Protein AF-A0A914CWN7-F1 (afdb_monomer)

Sequence (137 aa):
MTSKKGQDFFPYAYNNNFLGGAHSYWSGFYTSKPAFKGLLIRKINAISLDENVIDQNLKIQKLERAVALSQHHDAITGTSKDAVTKDYIRRLLRGWDAGETSLNNALTLLSPSGKNMQNLKICRQMNETDCHDELMG

Nearest PDB structures (foldseek):
  9ftq-assembly1_A  TM=8.018E-01  e=1.498E-03  Drosophila melanogaster

pLDDT: mean 82.44, std 15.34, range [35.91, 98.56]

InterPro domains:
  IPR015341 Glycoside hydrolase family 38, central domain [PF09261] (24-110)
  IPR015341 Glycoside hydrolase family 38, central domain [SM00872] (24-92)
  IPR028995 Glycoside hydrolase families 57/38, central domain superfamily [SSF88688] (23-117)
  IPR037094 Glycoside hydrolase family 38, central domain superfamily [G3DSA:1.20.1270.50] (1-61)
  IPR037094 Glycoside hydrolase family 38, central domain superfamily [G3DSA:1.20.1270.50] (62-117)
  IPR050843 Glycosyl Hydrolase Family 38 [PTHR11607] (4-132)

Structure (mmCIF, N/CA/C/O backbone):
data_AF-A0A914CWN7-F1
#
_entry.id   AF-A0A914CWN7-F1
#
loop_
_atom_site.group_PDB
_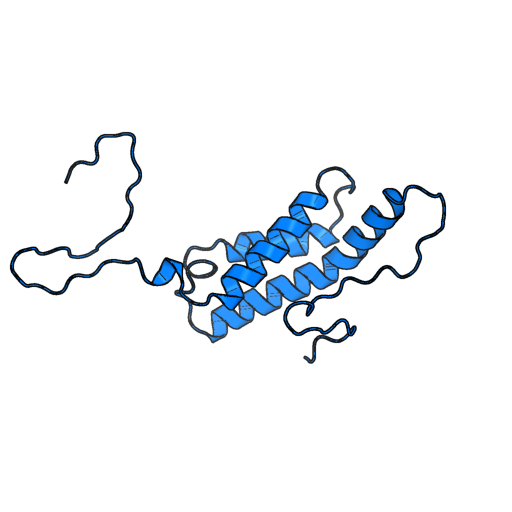atom_site.id
_atom_site.type_symbol
_atom_site.label_atom_id
_atom_site.label_alt_id
_atom_site.label_comp_id
_atom_site.label_asym_id
_atom_site.label_entity_id
_atom_site.label_seq_id
_atom_site.pdbx_PDB_ins_code
_atom_site.Cartn_x
_atom_site.Cartn_y
_atom_site.Cartn_z
_atom_site.occupancy
_atom_site.B_iso_or_equiv
_atom_site.auth_seq_id
_atom_site.auth_comp_id
_atom_site.auth_asym_id
_atom_site.auth_atom_id
_atom_site.pdbx_PDB_model_num
ATOM 1 N N . MET A 1 1 ? 31.467 4.796 -13.087 1.00 46.94 1 MET A N 1
ATOM 2 C CA . MET A 1 1 ? 30.843 5.767 -12.162 1.00 46.94 1 MET A CA 1
ATOM 3 C C . MET A 1 1 ? 31.085 5.301 -10.737 1.00 46.94 1 MET A C 1
ATOM 5 O O . MET A 1 1 ? 30.430 4.375 -10.287 1.00 46.94 1 MET A O 1
ATOM 9 N N . THR A 1 2 ? 32.059 5.880 -10.042 1.00 49.50 2 THR A N 1
ATOM 10 C CA . THR A 1 2 ? 32.225 5.672 -8.598 1.00 49.50 2 THR A CA 1
ATOM 11 C C . THR A 1 2 ? 31.438 6.770 -7.891 1.00 49.50 2 THR A C 1
ATOM 13 O O . THR A 1 2 ? 31.838 7.933 -7.942 1.00 49.50 2 THR A O 1
ATOM 16 N N . SER A 1 3 ? 30.291 6.430 -7.296 1.00 59.38 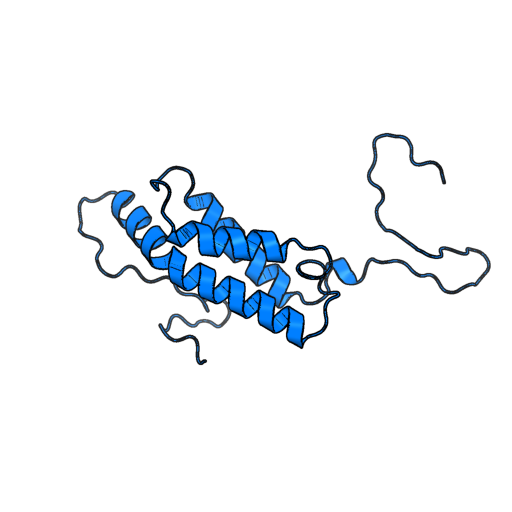3 SER A N 1
ATOM 17 C CA . SER A 1 3 ? 29.560 7.355 -6.422 1.00 59.38 3 SER A CA 1
ATOM 18 C C . SER A 1 3 ? 30.508 7.840 -5.319 1.00 59.38 3 SER A C 1
ATOM 20 O O . SER A 1 3 ? 31.197 7.026 -4.696 1.00 59.38 3 SER A O 1
ATOM 22 N N . LYS A 1 4 ? 30.591 9.160 -5.095 1.00 59.22 4 LYS A N 1
ATOM 23 C CA . LYS A 1 4 ? 31.242 9.699 -3.894 1.00 59.22 4 LYS A CA 1
ATOM 24 C C . LYS A 1 4 ? 30.486 9.115 -2.704 1.00 59.22 4 LYS A C 1
ATOM 26 O O . LYS A 1 4 ? 29.308 9.404 -2.523 1.00 59.22 4 LYS A O 1
ATOM 31 N N . LYS A 1 5 ? 31.165 8.266 -1.933 1.00 71.31 5 LYS A N 1
ATOM 32 C CA . LYS A 1 5 ? 30.614 7.558 -0.774 1.00 71.31 5 LYS A CA 1
ATOM 33 C C . LYS A 1 5 ? 29.999 8.592 0.184 1.00 71.31 5 LYS A C 1
ATOM 35 O O . LYS A 1 5 ? 30.735 9.315 0.846 1.00 71.31 5 LYS A O 1
ATOM 40 N N . GLY A 1 6 ? 28.671 8.721 0.167 1.00 79.44 6 GLY A N 1
ATOM 41 C CA . GLY A 1 6 ? 27.940 9.786 0.867 1.00 79.44 6 GLY A CA 1
ATOM 42 C C . GLY A 1 6 ? 26.678 10.307 0.166 1.00 79.44 6 GLY A C 1
ATOM 43 O O . GLY A 1 6 ? 26.004 11.160 0.730 1.00 79.44 6 GLY A O 1
ATOM 44 N N . GLN A 1 7 ? 26.351 9.836 -1.040 1.00 85.38 7 GLN A N 1
ATOM 45 C CA . GLN A 1 7 ? 25.079 10.110 -1.728 1.00 85.38 7 GLN A CA 1
ATOM 46 C C . GLN A 1 7 ? 24.317 8.802 -1.985 1.00 85.38 7 GLN A C 1
ATOM 48 O O . GLN A 1 7 ? 24.856 7.716 -1.746 1.00 85.38 7 GLN A O 1
ATOM 53 N N . ASP A 1 8 ? 23.071 8.901 -2.448 1.00 88.25 8 ASP A N 1
ATOM 54 C CA . ASP A 1 8 ? 22.286 7.734 -2.846 1.00 88.25 8 ASP A CA 1
ATOM 55 C C . ASP A 1 8 ? 22.730 7.161 -4.211 1.00 88.25 8 ASP A C 1
ATOM 57 O O . ASP A 1 8 ? 23.711 7.600 -4.821 1.00 88.25 8 ASP A O 1
ATOM 61 N N . PHE A 1 9 ? 22.037 6.111 -4.655 1.00 90.31 9 PHE A N 1
ATOM 62 C CA . PHE A 1 9 ? 22.289 5.427 -5.925 1.00 90.31 9 PHE A CA 1
ATOM 63 C C . PHE A 1 9 ? 21.082 5.520 -6.874 1.00 90.31 9 PHE A C 1
ATOM 65 O O . PHE A 1 9 ? 20.824 4.588 -7.641 1.00 90.31 9 PHE A O 1
ATOM 72 N N . PHE A 1 10 ? 20.327 6.623 -6.824 1.00 91.00 10 PHE A N 1
ATOM 73 C CA . PHE A 1 10 ? 19.171 6.847 -7.693 1.00 91.00 10 PHE A CA 1
ATOM 74 C C . PHE A 1 10 ? 19.452 7.901 -8.786 1.00 91.00 10 PHE A C 1
ATOM 76 O O . PHE A 1 10 ? 20.208 8.843 -8.563 1.00 91.00 10 PHE A O 1
ATOM 83 N N . PRO A 1 11 ? 18.820 7.787 -9.974 1.00 91.81 11 PRO A N 1
ATOM 84 C CA . PRO A 1 11 ? 18.043 6.643 -10.451 1.00 91.81 11 PRO A CA 1
ATOM 85 C C . PRO A 1 11 ? 18.942 5.489 -10.924 1.00 91.81 11 PRO A C 1
ATOM 87 O O . PRO A 1 11 ? 19.985 5.704 -11.542 1.00 91.81 11 PRO A O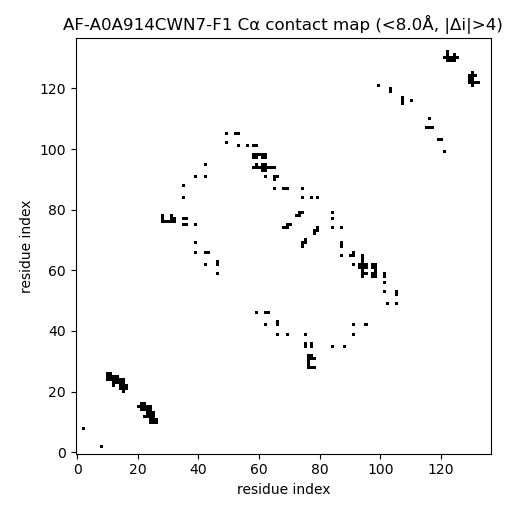 1
ATOM 90 N N . TYR A 1 12 ? 18.493 4.250 -10.703 1.00 91.62 12 TYR A N 1
ATOM 91 C CA . TYR A 1 12 ? 19.146 3.073 -11.275 1.00 91.62 12 TYR A CA 1
ATOM 92 C C . TYR A 1 12 ? 18.904 3.005 -12.788 1.00 91.62 12 TYR A C 1
ATOM 94 O O . TYR A 1 12 ? 17.787 3.228 -13.262 1.00 91.62 12 TYR A O 1
ATOM 102 N N . ALA A 1 13 ? 19.939 2.649 -13.544 1.00 90.44 13 ALA A N 1
ATOM 103 C CA . ALA A 1 13 ? 19.827 2.276 -14.945 1.00 90.44 13 ALA A CA 1
ATOM 104 C C . ALA A 1 13 ? 20.632 1.006 -15.192 1.00 90.44 13 ALA A C 1
ATOM 106 O O . ALA A 1 13 ? 21.817 0.950 -14.864 1.00 90.44 13 ALA A O 1
ATOM 107 N N . TYR A 1 14 ? 19.998 0.008 -15.809 1.00 85.31 14 TYR A N 1
ATOM 108 C CA . TYR A 1 14 ? 20.704 -1.198 -16.246 1.00 85.31 14 TYR A CA 1
ATOM 109 C C . TYR A 1 14 ? 21.662 -0.887 -17.406 1.00 85.31 14 TYR A C 1
ATOM 111 O O . TYR A 1 14 ? 22.782 -1.384 -17.458 1.00 85.31 14 TYR A O 1
ATOM 119 N N . ASN A 1 15 ? 21.219 -0.022 -18.322 1.00 80.88 15 ASN A N 1
ATOM 120 C CA . ASN A 1 15 ? 21.997 0.456 -19.454 1.00 80.88 15 ASN A CA 1
ATOM 121 C C . ASN A 1 15 ? 21.778 1.966 -19.628 1.00 80.88 15 ASN A C 1
ATOM 123 O O . ASN A 1 15 ? 20.638 2.426 -19.747 1.00 80.88 15 ASN A O 1
ATOM 127 N N . ASN A 1 16 ? 22.873 2.724 -19.636 1.00 73.75 16 ASN A N 1
ATOM 128 C CA . ASN A 1 16 ? 22.898 4.173 -19.827 1.00 73.75 16 ASN A CA 1
ATOM 129 C C . ASN A 1 16 ? 23.745 4.591 -21.046 1.00 73.75 16 ASN A C 1
ATOM 131 O O . ASN A 1 16 ? 24.283 5.697 -21.055 1.00 73.75 16 ASN A O 1
ATOM 135 N N . ASN A 1 17 ? 23.883 3.715 -22.055 1.00 76.06 17 ASN A N 1
ATOM 136 C CA . ASN A 1 17 ? 24.824 3.896 -23.160 1.00 76.06 17 ASN A CA 1
ATOM 137 C C . ASN A 1 17 ? 24.631 5.247 -23.868 1.00 76.06 17 ASN A C 1
ATOM 139 O O . ASN A 1 17 ? 23.609 5.499 -24.504 1.00 76.06 17 ASN A O 1
ATOM 143 N N . PHE A 1 18 ? 25.643 6.106 -23.757 1.00 65.31 18 PHE A N 1
ATOM 144 C CA . PHE A 1 18 ? 25.630 7.482 -24.257 1.00 65.31 18 PHE A CA 1
ATOM 145 C C . PHE A 1 18 ? 25.780 7.562 -25.789 1.00 65.31 18 PHE A C 1
ATOM 147 O O . PHE A 1 18 ? 25.562 8.609 -26.384 1.00 65.31 18 PHE A O 1
ATOM 154 N N . LEU A 1 19 ? 26.128 6.444 -26.438 1.00 64.00 19 LEU A N 1
ATOM 155 C CA . LEU A 1 19 ? 26.405 6.345 -27.877 1.00 64.00 19 LEU A CA 1
ATOM 156 C C . LEU A 1 19 ? 25.205 5.840 -28.709 1.00 64.00 19 LEU A C 1
ATOM 158 O O . LEU A 1 19 ? 25.396 5.259 -29.772 1.00 64.00 19 LEU A O 1
ATOM 162 N N . GLY A 1 20 ? 23.967 6.054 -28.243 1.00 60.19 20 GLY A N 1
ATOM 163 C CA . GLY A 1 20 ? 22.749 5.772 -29.024 1.00 60.19 20 GLY A CA 1
ATOM 164 C C . GLY A 1 20 ? 22.107 4.394 -28.804 1.00 60.19 20 GLY A C 1
ATOM 165 O O . GLY A 1 20 ? 21.300 3.958 -29.621 1.00 60.19 20 GLY A O 1
ATOM 166 N N . GLY A 1 21 ? 22.443 3.699 -27.712 1.00 67.69 21 GLY A N 1
ATOM 167 C CA . GLY A 1 21 ? 21.719 2.498 -27.269 1.00 67.69 21 GLY A CA 1
ATOM 168 C C . GLY A 1 21 ? 20.462 2.836 -26.454 1.00 67.69 21 GLY A C 1
ATOM 169 O O . GLY A 1 21 ? 20.310 3.954 -25.973 1.00 67.69 21 GLY A O 1
ATOM 170 N N . ALA A 1 22 ? 19.561 1.866 -26.256 1.00 73.38 22 ALA A N 1
ATOM 171 C CA . ALA A 1 22 ? 18.340 2.078 -25.475 1.00 73.38 22 ALA A CA 1
ATOM 172 C C . ALA A 1 22 ? 18.646 2.425 -24.004 1.00 73.38 22 ALA A C 1
ATOM 174 O O . ALA A 1 22 ? 19.219 1.622 -23.261 1.00 73.38 22 ALA A O 1
ATOM 175 N N . HIS A 1 23 ? 18.216 3.610 -23.567 1.00 79.81 23 HIS A N 1
ATOM 176 C CA . HIS A 1 23 ? 18.285 4.025 -22.168 1.00 79.81 23 HIS A CA 1
ATOM 177 C C . HIS A 1 23 ? 17.275 3.235 -21.330 1.00 79.81 23 HIS A C 1
ATOM 179 O O . HIS A 1 23 ? 16.084 3.221 -21.632 1.00 79.81 23 HIS A O 1
ATOM 185 N N . SER A 1 24 ? 17.745 2.582 -20.266 1.00 87.44 24 SER A N 1
ATOM 186 C CA . SER A 1 24 ? 16.928 1.690 -19.429 1.00 87.44 24 SER A CA 1
ATOM 187 C C . SER A 1 24 ? 16.934 2.140 -17.968 1.00 87.44 24 SER A C 1
ATOM 189 O O . SER A 1 24 ? 17.390 1.409 -17.085 1.00 87.44 24 SER A O 1
ATOM 191 N N . TYR A 1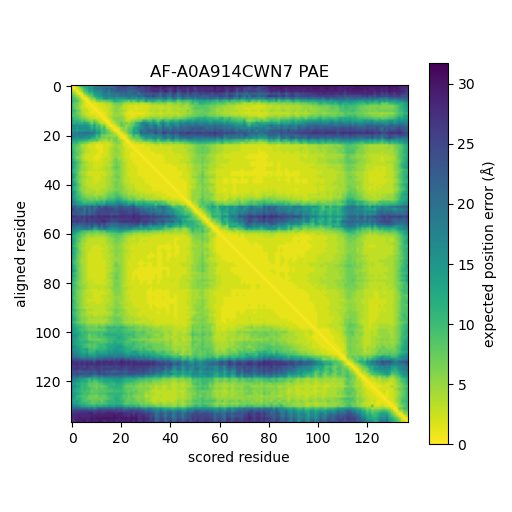 25 ? 16.461 3.364 -17.719 1.00 92.31 25 TYR A N 1
ATOM 192 C CA . TYR A 1 25 ? 16.294 3.915 -16.372 1.00 92.31 25 TYR A CA 1
ATOM 193 C C . TYR A 1 25 ? 15.062 3.325 -15.688 1.00 92.31 25 TYR A C 1
ATOM 195 O O . TYR A 1 25 ? 13.969 3.292 -16.252 1.00 92.31 25 TYR A O 1
ATOM 203 N N . TRP A 1 26 ? 15.221 2.893 -14.443 1.00 93.94 26 TRP A N 1
ATOM 204 C CA . TRP A 1 26 ? 14.148 2.306 -13.646 1.00 93.94 26 TRP A CA 1
ATOM 205 C C . TRP A 1 26 ? 13.498 3.380 -12.774 1.00 93.94 26 TRP A C 1
ATOM 207 O O . TRP A 1 26 ? 13.507 3.298 -11.555 1.00 93.94 26 TRP A O 1
ATOM 217 N N . SER A 1 27 ? 12.954 4.425 -13.392 1.00 95.62 27 SER A N 1
ATOM 218 C CA . SER A 1 27 ? 12.214 5.481 -12.683 1.00 95.62 27 SER A CA 1
ATOM 219 C C . SER A 1 27 ? 10.694 5.296 -12.749 1.00 95.62 27 SER A C 1
ATOM 221 O O . SER A 1 27 ? 9.962 5.886 -11.961 1.00 95.62 27 SER A O 1
ATOM 223 N N . GLY A 1 28 ? 10.187 4.432 -13.637 1.00 96.44 28 GLY A N 1
ATOM 224 C CA . GLY A 1 28 ? 8.744 4.199 -13.783 1.00 96.44 28 GLY A CA 1
ATOM 225 C C . GLY A 1 28 ? 8.077 3.596 -12.537 1.00 96.44 28 GLY A C 1
ATOM 226 O O . GLY A 1 28 ? 6.915 3.891 -12.239 1.00 96.44 28 GLY A O 1
ATOM 227 N N . PHE A 1 29 ? 8.805 2.793 -11.752 1.00 97.25 29 PHE A N 1
ATOM 228 C CA . PHE A 1 29 ? 8.267 2.189 -10.526 1.00 97.25 29 PHE A CA 1
ATOM 229 C C . PHE A 1 29 ? 8.036 3.214 -9.400 1.00 97.25 29 PHE A C 1
ATOM 231 O O . PHE A 1 29 ? 7.337 2.923 -8.423 1.00 97.25 29 PHE A O 1
ATOM 238 N N . TYR A 1 30 ? 8.567 4.438 -9.530 1.00 97.94 30 TYR A N 1
ATOM 239 C CA . TYR A 1 30 ? 8.265 5.526 -8.599 1.00 97.94 30 TYR A CA 1
ATOM 240 C C . TYR A 1 30 ? 6.761 5.838 -8.588 1.00 97.94 30 TYR A C 1
ATOM 242 O O . TYR A 1 30 ? 6.195 6.065 -7.519 1.00 97.94 30 TYR A O 1
ATOM 250 N N . THR A 1 31 ? 6.088 5.725 -9.740 1.00 97.94 31 THR A N 1
ATOM 251 C CA . THR A 1 31 ? 4.661 6.069 -9.901 1.00 97.94 31 THR A CA 1
ATOM 252 C C . THR A 1 31 ? 3.763 4.864 -10.203 1.00 97.94 31 THR A C 1
ATOM 254 O O . THR A 1 31 ? 2.550 4.960 -10.042 1.00 97.94 31 THR A O 1
ATOM 257 N N . SER A 1 32 ? 4.320 3.720 -10.611 1.00 98.31 32 SER A N 1
ATOM 258 C CA . SER A 1 32 ? 3.542 2.521 -10.974 1.00 98.31 32 SER A CA 1
ATOM 259 C C . SER A 1 32 ? 2.567 2.081 -9.870 1.00 98.31 32 SER A C 1
ATOM 261 O O . SER A 1 32 ? 2.923 2.035 -8.695 1.00 98.31 32 SER A O 1
ATOM 263 N N . LYS A 1 33 ? 1.325 1.742 -10.253 1.00 97.81 33 LYS A N 1
ATOM 264 C CA . LYS A 1 33 ? 0.217 1.369 -9.343 1.00 97.81 33 LYS A CA 1
ATOM 265 C C . LYS A 1 33 ? -0.016 2.405 -8.214 1.00 97.81 33 LYS A C 1
ATOM 267 O O . LYS A 1 33 ? 0.007 2.053 -7.031 1.00 97.81 33 LYS A O 1
ATOM 272 N N . PRO A 1 34 ? -0.296 3.680 -8.551 1.00 97.56 34 PRO A N 1
ATOM 273 C CA . PRO A 1 34 ? -0.350 4.774 -7.576 1.00 97.56 34 PRO A CA 1
ATOM 274 C C . PRO A 1 34 ? -1.460 4.604 -6.528 1.00 97.56 34 PRO A C 1
ATOM 276 O O . PRO A 1 34 ? -1.258 4.946 -5.365 1.00 97.56 34 PRO A O 1
ATOM 279 N N . ALA A 1 35 ? -2.598 4.004 -6.897 1.00 96.06 35 ALA A N 1
ATOM 280 C CA . ALA A 1 35 ? -3.679 3.702 -5.957 1.00 96.06 35 ALA A CA 1
ATOM 281 C C . ALA A 1 35 ? -3.227 2.747 -4.835 1.00 96.06 35 ALA A C 1
ATOM 283 O O . ALA A 1 35 ? -3.555 2.963 -3.670 1.00 96.06 35 ALA A O 1
ATOM 284 N N . PHE A 1 36 ? -2.416 1.731 -5.162 1.00 97.50 36 PHE A N 1
ATOM 285 C CA . PHE A 1 36 ? -1.860 0.809 -4.168 1.00 97.50 36 PHE A CA 1
ATOM 286 C C . PHE A 1 36 ? -0.849 1.506 -3.248 1.00 97.50 36 PHE A C 1
ATOM 288 O O . PHE A 1 36 ? -0.927 1.343 -2.031 1.00 97.50 36 PHE A O 1
ATOM 295 N N . LYS A 1 37 ? 0.048 2.336 -3.804 1.00 98.12 37 LYS A N 1
ATOM 296 C CA . LYS A 1 37 ? 0.985 3.161 -3.015 1.00 98.12 37 LYS A CA 1
ATOM 297 C C . LYS A 1 37 ? 0.233 4.055 -2.021 1.00 98.12 37 LYS A C 1
ATOM 299 O O . LYS A 1 37 ? 0.561 4.071 -0.837 1.00 98.12 37 LYS A O 1
ATOM 304 N N . GLY A 1 38 ? -0.808 4.748 -2.489 1.00 95.81 38 GLY A N 1
ATOM 305 C CA . GLY A 1 38 ? -1.652 5.602 -1.652 1.00 95.81 38 GLY A CA 1
ATOM 306 C C . GLY A 1 38 ? -2.380 4.827 -0.553 1.00 95.81 38 GLY A C 1
ATOM 307 O O . GLY A 1 38 ? -2.399 5.267 0.597 1.00 95.81 38 GLY A O 1
ATOM 308 N N . LEU A 1 39 ? -2.922 3.648 -0.878 1.00 95.06 39 LEU A N 1
ATOM 309 C CA . LEU A 1 39 ? -3.524 2.756 0.112 1.00 95.06 39 LEU A CA 1
ATOM 310 C C . LEU A 1 39 ? -2.505 2.372 1.190 1.00 95.06 39 LEU A C 1
ATOM 312 O O . LEU A 1 39 ? -2.802 2.542 2.369 1.00 95.06 39 LEU A O 1
ATOM 316 N N . LEU A 1 40 ? -1.310 1.906 0.811 1.00 96.06 40 LEU A N 1
ATOM 317 C CA . LEU A 1 40 ? -0.296 1.466 1.771 1.00 96.06 40 LEU A CA 1
ATOM 318 C C . LEU A 1 40 ? 0.115 2.589 2.734 1.00 96.06 40 LEU A C 1
ATOM 320 O O . LEU A 1 40 ? 0.155 2.354 3.939 1.00 96.06 40 LEU A O 1
ATOM 324 N N . ILE A 1 41 ? 0.338 3.809 2.235 1.00 94.31 41 ILE A N 1
ATOM 325 C CA . ILE A 1 41 ? 0.682 4.973 3.072 1.00 94.31 41 ILE A CA 1
ATOM 326 C C . ILE A 1 41 ? -0.421 5.262 4.099 1.00 94.31 41 ILE A C 1
ATOM 328 O O . ILE A 1 41 ? -0.131 5.427 5.283 1.00 94.31 41 ILE A O 1
ATOM 332 N N . ARG A 1 42 ? -1.698 5.252 3.683 1.00 91.69 42 ARG A N 1
ATOM 333 C CA . ARG A 1 42 ? -2.832 5.434 4.612 1.00 91.69 42 ARG A CA 1
ATOM 334 C C . ARG A 1 42 ? -2.841 4.373 5.717 1.00 91.69 42 ARG A C 1
ATOM 336 O O . ARG A 1 42 ? -3.167 4.688 6.858 1.00 91.69 42 ARG A O 1
ATOM 343 N N . LYS A 1 43 ? -2.496 3.125 5.384 1.00 91.00 43 LYS A N 1
ATOM 344 C CA . LYS A 1 43 ? -2.459 2.012 6.345 1.00 91.00 43 LYS A CA 1
ATOM 345 C C . LYS A 1 43 ? -1.262 2.091 7.295 1.00 91.00 43 LYS A C 1
ATOM 347 O O . LYS A 1 43 ? -1.449 1.833 8.476 1.00 91.00 43 LYS A O 1
ATOM 352 N N . ILE A 1 44 ? -0.085 2.503 6.818 1.00 90.69 44 ILE A N 1
ATOM 353 C CA . ILE A 1 44 ? 1.092 2.763 7.669 1.00 90.69 44 ILE A CA 1
ATOM 354 C C . ILE A 1 44 ? 0.771 3.839 8.705 1.00 90.69 44 ILE A C 1
ATOM 356 O O . ILE A 1 44 ? 0.968 3.615 9.894 1.00 90.69 44 ILE A O 1
ATOM 360 N N . ASN A 1 45 ? 0.209 4.970 8.266 1.00 87.06 45 ASN A N 1
ATOM 361 C CA . ASN A 1 45 ? -0.092 6.088 9.161 1.00 87.06 45 ASN A CA 1
ATOM 362 C C . ASN A 1 45 ? -1.054 5.695 10.289 1.00 87.06 45 ASN A C 1
ATOM 364 O O . ASN A 1 45 ? -0.930 6.203 11.395 1.00 87.06 45 ASN A O 1
ATOM 368 N N . ALA A 1 46 ? -1.995 4.785 10.029 1.00 81.69 46 ALA A N 1
ATOM 369 C CA . ALA A 1 46 ? -2.902 4.309 11.065 1.00 81.69 46 ALA A CA 1
ATOM 370 C C . ALA A 1 46 ? -2.222 3.423 12.113 1.00 81.69 46 ALA A C 1
ATOM 372 O O . ALA A 1 46 ? -2.613 3.489 13.270 1.00 81.69 46 ALA A O 1
ATOM 373 N N . ILE A 1 47 ? -1.207 2.635 11.732 1.00 80.88 47 ILE A N 1
ATOM 374 C CA . ILE A 1 47 ? -0.395 1.877 12.698 1.00 80.88 47 ILE A CA 1
ATOM 375 C C . ILE A 1 47 ? 0.398 2.850 13.580 1.00 80.88 47 ILE A C 1
ATOM 377 O O . ILE A 1 47 ? 0.440 2.690 14.793 1.00 80.88 47 ILE A O 1
ATOM 381 N N . SER A 1 48 ? 0.992 3.897 12.996 1.00 75.81 48 SER A N 1
ATOM 382 C CA . SER A 1 48 ? 1.816 4.860 13.745 1.00 75.81 48 SER A CA 1
ATOM 383 C C . SER A 1 48 ? 1.047 5.674 14.793 1.00 75.81 48 SER A C 1
ATOM 385 O O . SER A 1 48 ? 1.659 6.211 15.711 1.00 75.81 48 SER A O 1
ATOM 387 N N . LEU A 1 49 ? -0.281 5.778 14.682 1.00 68.06 49 LEU A N 1
ATOM 388 C CA . LEU A 1 49 ? -1.123 6.412 15.705 1.00 68.06 49 LEU A CA 1
ATOM 389 C C . LEU A 1 49 ? -1.290 5.540 16.963 1.00 68.06 49 LEU A C 1
ATOM 391 O O . LEU A 1 49 ? -1.780 6.034 17.977 1.00 68.06 49 LEU A O 1
ATOM 395 N N . ASP A 1 50 ? -0.896 4.268 16.897 1.00 62.28 50 ASP A N 1
ATOM 396 C CA . ASP A 1 50 ? -1.319 3.230 17.837 1.00 62.28 50 ASP A CA 1
ATOM 397 C C . ASP A 1 50 ? -0.241 2.819 18.866 1.00 62.28 50 ASP A C 1
ATOM 399 O O . ASP A 1 50 ? -0.543 2.285 19.933 1.00 62.28 50 ASP A O 1
ATOM 403 N N . GLU A 1 51 ? 1.036 3.126 18.609 1.00 58.47 51 GLU A N 1
ATOM 404 C CA . GLU A 1 51 ? 2.165 2.616 19.414 1.00 58.47 51 GLU A CA 1
ATOM 405 C C . GLU A 1 51 ? 2.143 3.037 20.899 1.00 58.47 51 GLU A C 1
ATOM 407 O O . GLU A 1 51 ? 2.758 2.374 21.731 1.00 58.47 51 GLU A O 1
ATOM 412 N N . ASN A 1 52 ? 1.417 4.102 21.258 1.00 54.53 52 ASN A N 1
ATOM 413 C CA . ASN A 1 52 ? 1.367 4.624 22.630 1.00 54.53 52 ASN A CA 1
ATOM 414 C C . ASN A 1 52 ? 0.114 4.220 23.427 1.00 54.53 52 ASN A C 1
ATOM 416 O O . ASN A 1 52 ? 0.038 4.540 24.614 1.00 54.53 52 ASN A O 1
ATOM 420 N N . VAL A 1 53 ? -0.882 3.573 22.807 1.00 55.00 53 VAL A N 1
ATOM 421 C CA . VAL A 1 53 ? -2.209 3.378 23.432 1.00 55.00 53 VAL A CA 1
ATOM 422 C C . VAL A 1 53 ? -2.578 1.904 23.613 1.00 55.00 53 VAL A C 1
ATOM 424 O O . VAL A 1 53 ? -3.437 1.600 24.442 1.00 55.00 53 VAL A O 1
ATOM 427 N N . ILE A 1 54 ? -1.936 0.969 22.905 1.00 55.81 54 ILE A N 1
ATOM 428 C CA . ILE A 1 54 ? -2.457 -0.399 22.821 1.00 55.81 54 ILE A CA 1
ATOM 429 C C . ILE A 1 54 ? -1.463 -1.462 23.305 1.00 55.81 54 ILE A C 1
ATOM 431 O O . ILE A 1 54 ? -0.458 -1.775 22.673 1.00 55.81 54 ILE A O 1
ATOM 435 N N . ASP A 1 55 ? -1.829 -2.075 24.435 1.00 55.25 55 ASP A N 1
ATOM 436 C CA . ASP A 1 55 ? -1.409 -3.415 24.853 1.00 55.25 55 ASP A CA 1
ATOM 437 C C . ASP A 1 55 ? -1.431 -4.367 23.649 1.00 55.25 55 ASP A C 1
ATOM 439 O O . ASP A 1 55 ? -2.444 -4.398 22.946 1.00 55.25 55 ASP A O 1
ATOM 443 N N . GLN A 1 56 ? -0.323 -5.083 23.401 1.00 57.72 56 GLN A N 1
ATOM 444 C CA . GLN A 1 56 ? 0.032 -5.808 22.169 1.00 57.72 56 GLN A CA 1
ATOM 445 C C . GLN A 1 56 ? -1.095 -6.693 21.612 1.00 57.72 56 GLN A C 1
ATOM 447 O O . GLN A 1 56 ? -1.090 -7.924 21.698 1.00 57.72 56 GLN A O 1
ATOM 452 N N . ASN A 1 57 ? -2.079 -6.063 20.982 1.00 63.62 57 ASN A N 1
ATOM 453 C CA . ASN A 1 57 ? -3.267 -6.742 20.523 1.00 63.62 57 ASN A CA 1
ATOM 454 C C . ASN A 1 57 ? -2.923 -7.495 19.240 1.00 63.62 57 ASN A C 1
ATOM 456 O O . ASN A 1 57 ? -2.554 -6.904 18.224 1.00 63.62 57 ASN A O 1
ATOM 460 N N . LEU A 1 58 ? -3.156 -8.810 19.250 1.00 64.06 58 LEU A N 1
ATOM 461 C CA . LEU A 1 58 ? -3.045 -9.715 18.092 1.00 64.06 58 LEU A CA 1
ATOM 462 C C . LEU A 1 58 ? -3.762 -9.197 16.824 1.00 64.06 58 LEU A C 1
ATOM 464 O O . LEU A 1 58 ? -3.488 -9.656 15.714 1.00 64.06 58 LEU A O 1
ATOM 468 N N . LYS A 1 59 ? -4.707 -8.264 16.984 1.00 69.81 59 LYS A N 1
ATOM 469 C CA . LYS A 1 59 ? -5.490 -7.639 15.917 1.00 69.81 59 LYS A CA 1
ATOM 470 C C . LYS A 1 59 ? -4.684 -6.654 15.063 1.00 69.81 59 LYS A C 1
ATOM 472 O O . LYS A 1 59 ? -4.745 -6.759 13.839 1.00 69.81 59 LYS A O 1
ATOM 477 N N . ILE A 1 60 ? -3.878 -5.780 15.670 1.00 81.25 60 ILE A N 1
ATOM 478 C CA . ILE A 1 60 ? -3.028 -4.819 14.937 1.00 81.25 60 ILE A CA 1
ATOM 479 C C . ILE A 1 60 ? -1.870 -5.537 14.250 1.00 81.25 60 ILE A C 1
ATOM 481 O O . ILE A 1 60 ? -1.556 -5.230 13.102 1.00 81.25 60 ILE A O 1
ATOM 485 N N . GLN A 1 61 ? -1.349 -6.605 14.862 1.00 86.69 61 GLN A N 1
ATOM 486 C CA . GLN A 1 61 ? -0.300 -7.437 14.263 1.00 86.69 61 GLN A CA 1
ATOM 487 C C . GLN A 1 61 ? -0.672 -7.979 12.873 1.00 86.69 61 GLN A C 1
ATOM 489 O O . GLN A 1 61 ? 0.199 -8.201 12.030 1.00 86.69 61 GLN A O 1
ATOM 494 N N . LYS A 1 62 ? -1.964 -8.208 12.591 1.00 89.19 62 LYS A N 1
ATOM 495 C CA . LYS A 1 62 ? -2.407 -8.614 11.246 1.00 89.19 62 LYS A CA 1
ATOM 496 C C . LYS A 1 62 ? -2.216 -7.493 10.223 1.00 89.19 62 LYS A C 1
ATOM 498 O O . LYS A 1 62 ? -1.776 -7.778 9.108 1.00 89.19 62 LYS A O 1
ATOM 503 N N . LEU A 1 63 ? -2.529 -6.251 10.593 1.00 90.62 63 LEU A N 1
ATOM 504 C CA . LEU A 1 63 ? -2.294 -5.077 9.754 1.00 90.62 63 LEU A CA 1
ATOM 505 C C . LEU A 1 63 ? -0.793 -4.827 9.576 1.00 90.62 63 LEU A C 1
ATOM 507 O O . LEU A 1 63 ? -0.349 -4.668 8.441 1.00 90.62 63 LEU A O 1
ATOM 511 N N . GLU A 1 64 ? -0.008 -4.899 10.652 1.00 91.44 64 GLU A N 1
ATOM 512 C CA . GLU A 1 64 ? 1.455 -4.752 10.614 1.00 91.44 64 GLU A CA 1
ATOM 513 C C . GLU A 1 64 ? 2.110 -5.757 9.666 1.00 91.44 64 GLU A C 1
ATOM 515 O O . GLU A 1 64 ? 2.885 -5.372 8.793 1.00 91.44 64 GLU A O 1
ATOM 520 N N . ARG A 1 65 ? 1.753 -7.045 9.761 1.00 93.69 65 ARG A N 1
ATOM 521 C CA . ARG A 1 65 ? 2.280 -8.082 8.857 1.00 93.69 65 ARG A CA 1
ATOM 522 C C . ARG A 1 65 ? 1.899 -7.824 7.400 1.00 93.69 65 ARG A C 1
ATOM 524 O O . ARG A 1 65 ? 2.712 -8.059 6.507 1.00 93.69 65 ARG A O 1
ATOM 531 N N . ALA A 1 66 ? 0.678 -7.353 7.142 1.00 95.88 66 ALA A N 1
ATOM 532 C CA . ALA A 1 66 ? 0.235 -7.023 5.789 1.00 95.88 66 ALA A CA 1
ATOM 533 C C . ALA A 1 66 ? 0.976 -5.799 5.223 1.00 95.88 66 ALA A C 1
ATOM 535 O O . ALA A 1 66 ? 1.366 -5.806 4.052 1.00 95.88 66 ALA A O 1
ATOM 536 N N . VAL A 1 67 ? 1.211 -4.777 6.051 1.00 95.69 67 VAL A N 1
ATOM 537 C CA . VAL A 1 67 ? 2.018 -3.601 5.703 1.00 95.69 67 VAL A CA 1
ATOM 538 C C . VAL A 1 67 ? 3.469 -3.999 5.443 1.00 95.69 67 VAL A C 1
ATOM 540 O O . VAL A 1 67 ? 4.006 -3.619 4.405 1.00 95.69 67 VAL A O 1
ATOM 543 N N . ALA A 1 68 ? 4.070 -4.816 6.310 1.00 96.00 68 ALA A N 1
ATOM 544 C CA . ALA A 1 68 ? 5.436 -5.313 6.159 1.00 96.00 68 ALA A CA 1
ATOM 545 C C . ALA A 1 68 ? 5.614 -6.114 4.861 1.00 96.00 68 ALA A C 1
ATOM 547 O O . ALA A 1 68 ? 6.535 -5.847 4.093 1.00 96.00 68 ALA A O 1
ATOM 548 N N . LEU A 1 69 ? 4.690 -7.032 4.552 1.00 97.81 69 LEU A N 1
ATOM 549 C CA . LEU A 1 69 ? 4.691 -7.757 3.277 1.00 97.81 69 LEU A CA 1
ATOM 550 C C . LEU A 1 69 ? 4.562 -6.805 2.077 1.00 97.81 69 LEU A C 1
ATOM 552 O O . LEU A 1 69 ? 5.186 -7.023 1.041 1.00 97.81 69 LEU A O 1
ATOM 556 N N . SER A 1 70 ? 3.774 -5.740 2.216 1.00 98.00 70 SER A N 1
ATOM 557 C CA . SER A 1 70 ? 3.562 -4.752 1.154 1.00 98.00 70 SER A CA 1
ATOM 558 C C . SER A 1 70 ? 4.769 -3.832 0.921 1.00 98.00 70 SER A C 1
ATOM 560 O O . SER A 1 70 ? 4.814 -3.179 -0.117 1.00 98.00 70 SER A O 1
ATOM 562 N N . GLN A 1 71 ? 5.761 -3.810 1.823 1.00 97.50 71 GLN A N 1
ATOM 563 C CA . GLN A 1 71 ? 7.060 -3.156 1.595 1.00 97.50 71 GLN A CA 1
ATOM 564 C C . GLN A 1 71 ? 7.987 -3.959 0.678 1.00 97.50 71 GLN A C 1
ATOM 566 O O . GLN A 1 71 ? 9.043 -3.459 0.292 1.00 97.50 71 GLN A O 1
ATOM 571 N N . HIS A 1 72 ? 7.617 -5.196 0.320 1.00 98.12 72 HIS A N 1
ATOM 572 C CA . HIS A 1 72 ? 8.379 -5.997 -0.635 1.00 98.12 72 HIS A CA 1
ATOM 573 C C . HIS A 1 72 ? 8.656 -5.187 -1.909 1.00 98.12 72 HIS A C 1
ATOM 575 O O . HIS A 1 72 ? 7.791 -4.461 -2.402 1.00 98.12 72 HIS A O 1
ATOM 581 N N . HIS A 1 73 ? 9.856 -5.325 -2.465 1.00 97.81 73 HIS A N 1
ATOM 582 C CA . HIS A 1 73 ? 10.320 -4.532 -3.605 1.00 97.81 73 HIS A CA 1
ATOM 583 C C . HIS A 1 73 ? 9.605 -4.849 -4.928 1.00 97.81 73 HIS A C 1
ATOM 585 O O . HIS A 1 73 ? 9.889 -4.178 -5.911 1.00 97.81 73 HIS A O 1
ATOM 591 N N . ASP A 1 74 ? 8.671 -5.809 -4.965 1.00 98.25 74 ASP A N 1
ATOM 592 C CA . ASP A 1 74 ? 7.693 -5.980 -6.061 1.00 98.25 74 ASP A CA 1
ATOM 593 C C . ASP A 1 74 ? 6.249 -5.618 -5.683 1.00 98.25 74 ASP A C 1
ATOM 595 O O . ASP A 1 74 ? 5.339 -5.605 -6.522 1.00 98.25 74 ASP A O 1
ATOM 599 N N . ALA A 1 75 ? 6.022 -5.330 -4.405 1.00 98.31 75 ALA A N 1
ATOM 600 C CA . ALA A 1 75 ? 4.754 -4.844 -3.898 1.00 98.31 75 ALA A CA 1
ATOM 601 C C . ALA A 1 75 ? 4.696 -3.320 -4.040 1.00 98.31 75 ALA A C 1
ATOM 603 O O . ALA A 1 75 ? 4.049 -2.821 -4.963 1.00 98.31 75 ALA A O 1
ATOM 604 N N . ILE A 1 76 ? 5.392 -2.569 -3.175 1.00 98.25 76 ILE A N 1
ATOM 605 C CA . ILE A 1 76 ? 5.300 -1.097 -3.127 1.00 98.25 76 ILE A CA 1
ATOM 606 C C . ILE A 1 76 ? 5.805 -0.414 -4.402 1.00 98.25 76 ILE A C 1
ATOM 608 O O . ILE A 1 76 ? 5.363 0.678 -4.756 1.00 98.25 76 ILE A O 1
ATOM 612 N N . THR A 1 77 ? 6.713 -1.049 -5.132 1.00 98.00 77 THR A N 1
ATOM 613 C CA . THR A 1 77 ? 7.205 -0.573 -6.434 1.00 98.00 77 THR A CA 1
ATOM 614 C C . THR A 1 77 ? 6.161 -0.716 -7.542 1.00 98.00 77 THR A C 1
ATOM 616 O O . THR A 1 77 ? 6.243 -0.029 -8.556 1.00 98.00 77 THR A O 1
ATOM 619 N N . GLY A 1 78 ? 5.160 -1.575 -7.350 1.00 98.12 78 GLY A N 1
ATOM 620 C CA . GLY A 1 78 ? 4.138 -1.863 -8.343 1.00 98.12 78 GLY A CA 1
ATOM 621 C C . GLY A 1 78 ? 4.632 -2.696 -9.528 1.00 98.12 78 GLY A C 1
ATOM 622 O O . GLY A 1 78 ? 4.008 -2.642 -10.586 1.00 98.12 78 GLY A O 1
ATOM 623 N N . THR A 1 79 ? 5.718 -3.460 -9.370 1.00 98.38 79 THR A N 1
ATOM 624 C CA . THR A 1 79 ? 6.294 -4.323 -10.423 1.00 98.38 79 THR A CA 1
ATOM 625 C C . THR A 1 79 ? 5.747 -5.756 -10.421 1.00 98.38 79 THR A C 1
ATOM 627 O O . THR A 1 79 ? 6.054 -6.537 -11.319 1.00 98.38 79 THR A O 1
ATOM 630 N N . SER A 1 80 ? 4.891 -6.117 -9.460 1.00 98.38 80 SER A N 1
ATOM 631 C CA . SER A 1 80 ? 4.179 -7.401 -9.447 1.00 98.38 80 SER A CA 1
ATOM 632 C C . SER A 1 80 ? 3.050 -7.491 -10.488 1.00 98.38 80 SER A C 1
ATOM 634 O O . SER A 1 80 ? 2.457 -6.494 -10.909 1.00 98.38 80 SER A O 1
ATOM 636 N N . LYS A 1 81 ? 2.698 -8.730 -10.870 1.00 98.56 81 LYS A N 1
ATOM 637 C CA . LYS A 1 81 ? 1.512 -9.022 -11.696 1.00 98.56 81 LYS A CA 1
ATOM 638 C C . LYS A 1 81 ? 0.235 -8.545 -10.998 1.00 98.56 81 LYS A C 1
ATOM 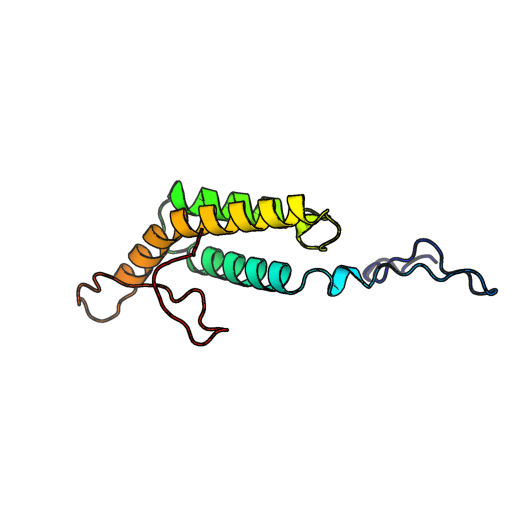640 O O . LYS A 1 81 ? 0.126 -8.622 -9.777 1.00 98.56 81 LYS A O 1
ATOM 645 N N . ASP A 1 82 ? -0.785 -8.179 -11.770 1.00 98.00 82 ASP A N 1
ATOM 646 C CA . ASP A 1 82 ? -2.048 -7.650 -11.231 1.00 98.00 82 ASP A CA 1
ATOM 647 C C . ASP A 1 82 ? -2.731 -8.573 -10.219 1.00 98.00 82 ASP A C 1
ATOM 649 O O . ASP A 1 82 ? -3.231 -8.10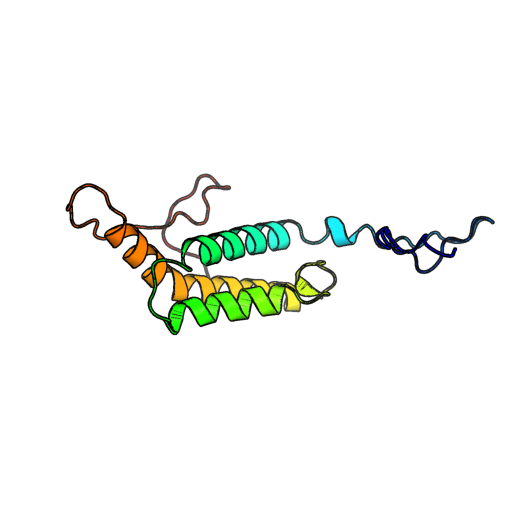4 -9.200 1.00 98.00 82 ASP A O 1
ATOM 653 N N . ALA A 1 83 ? -2.721 -9.889 -10.456 1.00 98.31 83 ALA A N 1
ATOM 654 C CA . ALA A 1 83 ? -3.275 -10.861 -9.513 1.00 98.31 83 ALA A CA 1
ATOM 655 C C . ALA A 1 83 ? -2.559 -10.830 -8.148 1.00 98.31 83 ALA A C 1
ATOM 657 O O . ALA A 1 83 ? -3.209 -10.954 -7.112 1.00 98.31 83 ALA A O 1
ATOM 658 N N . VAL A 1 84 ? -1.242 -10.605 -8.150 1.00 98.38 84 VAL A N 1
ATOM 659 C CA . VAL A 1 84 ? -0.416 -10.500 -6.938 1.00 98.38 84 VAL A CA 1
ATOM 660 C C . VAL A 1 84 ? -0.663 -9.159 -6.244 1.00 98.38 84 VAL A C 1
ATOM 662 O O . VAL A 1 84 ? -0.872 -9.132 -5.036 1.00 98.38 84 VAL A O 1
ATOM 665 N N . THR A 1 85 ? -0.767 -8.056 -6.997 1.00 98.38 85 THR A N 1
ATOM 666 C CA . THR A 1 85 ? -1.180 -6.760 -6.427 1.00 98.38 85 THR A CA 1
ATOM 667 C C . THR A 1 85 ? -2.552 -6.851 -5.754 1.00 98.38 85 THR A C 1
ATOM 669 O O . THR A 1 85 ? -2.729 -6.352 -4.643 1.00 98.38 85 THR A O 1
ATOM 672 N N . LYS A 1 86 ? -3.525 -7.520 -6.388 1.00 98.25 86 LYS A N 1
ATOM 673 C CA . LYS A 1 86 ? -4.851 -7.751 -5.794 1.00 98.25 86 LYS A CA 1
ATOM 674 C C . LYS A 1 86 ? -4.760 -8.549 -4.490 1.00 98.25 86 LYS A C 1
ATOM 676 O O . LYS A 1 86 ? -5.515 -8.262 -3.566 1.00 98.25 86 LYS A O 1
ATOM 681 N N . ASP A 1 87 ? -3.842 -9.511 -4.379 1.00 98.38 87 ASP A N 1
ATOM 682 C CA . ASP A 1 87 ? -3.598 -10.229 -3.120 1.00 98.38 87 ASP A CA 1
ATOM 683 C C . ASP A 1 87 ? -3.008 -9.315 -2.032 1.00 98.38 87 ASP A C 1
ATOM 685 O O . ASP A 1 87 ? -3.507 -9.322 -0.906 1.00 98.38 87 ASP A O 1
ATOM 689 N N . TYR A 1 88 ? -2.033 -8.456 -2.360 1.00 98.19 88 TYR A N 1
ATOM 690 C CA . TYR A 1 88 ? -1.518 -7.459 -1.408 1.00 98.19 88 TYR A CA 1
ATOM 691 C C . TYR A 1 88 ? -2.628 -6.535 -0.889 1.00 98.19 88 TYR A C 1
ATOM 693 O O . TYR A 1 88 ? -2.749 -6.342 0.322 1.00 98.19 88 TYR A O 1
ATOM 701 N N . ILE A 1 89 ? -3.487 -6.027 -1.782 1.00 97.69 89 ILE A N 1
ATOM 702 C CA . ILE A 1 89 ? -4.642 -5.195 -1.408 1.00 97.69 89 ILE A CA 1
ATOM 703 C C . ILE A 1 89 ? -5.571 -5.963 -0.462 1.00 97.69 89 ILE A C 1
ATOM 705 O O . ILE A 1 89 ? -5.903 -5.457 0.608 1.00 97.69 89 ILE A O 1
ATOM 709 N N . ARG A 1 90 ? -5.944 -7.205 -0.798 1.00 97.06 90 ARG A N 1
ATOM 710 C CA . ARG A 1 90 ? -6.817 -8.028 0.058 1.00 97.06 90 ARG A CA 1
ATOM 711 C C . ARG A 1 90 ? -6.222 -8.259 1.442 1.00 97.06 90 ARG A C 1
ATOM 713 O O . ARG A 1 90 ? -6.949 -8.203 2.430 1.00 97.06 90 ARG A O 1
ATOM 720 N N . ARG A 1 91 ? -4.915 -8.513 1.539 1.00 96.44 91 ARG A N 1
ATOM 721 C CA . ARG A 1 91 ? -4.230 -8.690 2.830 1.00 96.44 91 ARG A CA 1
ATOM 722 C C . ARG A 1 91 ? -4.236 -7.408 3.656 1.00 96.44 91 ARG A C 1
ATOM 724 O O . ARG A 1 91 ? -4.516 -7.485 4.849 1.00 96.44 91 ARG A O 1
ATOM 731 N N . LEU A 1 92 ? -3.981 -6.253 3.035 1.00 94.94 92 LEU A N 1
ATOM 732 C CA . LEU A 1 92 ? -4.049 -4.951 3.709 1.00 94.94 92 LEU A CA 1
ATOM 733 C C . LEU A 1 92 ? -5.455 -4.652 4.229 1.00 94.94 92 LEU A C 1
ATOM 735 O O . LEU A 1 92 ? -5.594 -4.236 5.376 1.00 94.94 92 LEU A O 1
ATOM 739 N N . LEU A 1 93 ? -6.490 -4.884 3.417 1.00 93.38 93 LEU A N 1
ATOM 740 C CA . LEU A 1 93 ? -7.877 -4.647 3.822 1.00 93.38 93 LEU A CA 1
ATOM 741 C C . LEU A 1 93 ? -8.298 -5.587 4.959 1.00 93.38 93 LEU A C 1
ATOM 743 O O . LEU A 1 93 ? -8.782 -5.109 5.975 1.00 93.38 93 LEU A O 1
ATOM 747 N N . ARG A 1 94 ? -7.982 -6.886 4.874 1.00 92.88 94 ARG A N 1
ATOM 748 C CA . ARG A 1 94 ? -8.248 -7.841 5.968 1.00 92.88 94 ARG A CA 1
ATOM 749 C C . ARG A 1 94 ? -7.495 -7.501 7.255 1.00 92.88 94 ARG A C 1
ATOM 751 O O . ARG A 1 94 ? -8.019 -7.695 8.349 1.00 92.88 94 ARG A O 1
ATOM 758 N N . GLY A 1 95 ? -6.248 -7.044 7.136 1.00 91.12 95 GLY A N 1
ATOM 759 C CA . GLY A 1 95 ? -5.471 -6.563 8.277 1.00 91.12 95 GLY A CA 1
ATOM 760 C C . GLY A 1 95 ? -6.126 -5.340 8.913 1.00 91.12 95 GLY A C 1
ATOM 761 O O . GLY A 1 95 ? -6.257 -5.277 10.131 1.00 91.12 95 GLY A O 1
ATOM 762 N N . TRP A 1 96 ? -6.601 -4.412 8.084 1.00 90.25 96 TRP A N 1
ATOM 763 C CA . TRP A 1 96 ? -7.297 -3.212 8.531 1.00 90.25 96 TRP A CA 1
ATOM 764 C C . TRP A 1 96 ? -8.611 -3.537 9.237 1.00 90.25 96 TRP A C 1
ATOM 766 O O . TRP A 1 96 ? -8.830 -3.036 10.332 1.00 90.25 96 TRP A O 1
ATOM 776 N N . ASP A 1 97 ? -9.437 -4.416 8.664 1.00 88.50 97 ASP A N 1
ATOM 777 C CA . ASP A 1 97 ? -10.688 -4.869 9.284 1.00 88.50 97 ASP A CA 1
ATOM 778 C C . ASP A 1 97 ? -10.441 -5.446 10.684 1.00 88.50 97 ASP A C 1
ATOM 780 O O . ASP A 1 97 ? -11.209 -5.207 11.612 1.00 88.50 97 ASP A O 1
ATOM 784 N N . ALA A 1 98 ? -9.336 -6.181 10.858 1.00 86.00 98 ALA A N 1
ATOM 785 C CA . ALA A 1 98 ? -8.956 -6.708 12.162 1.00 86.00 98 ALA A CA 1
ATOM 786 C C . ALA A 1 98 ? -8.513 -5.601 13.135 1.00 86.00 98 ALA A C 1
ATOM 788 O O . ALA A 1 98 ? -8.885 -5.654 14.308 1.00 86.00 98 ALA A O 1
ATOM 789 N N . GLY A 1 99 ? -7.725 -4.629 12.666 1.00 83.25 99 GLY A N 1
ATOM 790 C CA . GLY A 1 99 ? -7.169 -3.540 13.477 1.00 83.25 99 GLY A CA 1
ATOM 791 C C . GLY A 1 99 ? -8.151 -2.408 13.801 1.00 83.25 99 GLY A C 1
ATOM 792 O O . GLY A 1 99 ? -7.985 -1.738 14.814 1.00 83.25 99 GLY A O 1
ATOM 793 N N . GLU A 1 100 ? -9.203 -2.214 13.005 1.00 83.19 100 GLU A N 1
ATOM 794 C CA . GLU A 1 100 ? -10.138 -1.091 13.159 1.00 83.19 100 GLU A CA 1
ATOM 795 C C . GLU A 1 100 ? -10.852 -1.087 14.516 1.00 83.19 100 GLU A C 1
ATOM 797 O O . GLU A 1 100 ? -11.012 -0.034 15.129 1.00 83.19 100 GLU A O 1
ATOM 802 N N . THR A 1 101 ? -11.212 -2.261 15.046 1.00 78.81 101 THR A N 1
ATOM 803 C CA . THR A 1 101 ? -11.780 -2.346 16.401 1.00 78.81 101 THR A CA 1
ATOM 804 C C . THR A 1 101 ? -10.806 -1.817 17.455 1.00 78.81 101 THR A C 1
ATOM 806 O O . THR A 1 101 ? -11.221 -1.133 18.385 1.00 78.81 101 THR A O 1
ATOM 809 N N . SER A 1 102 ? -9.515 -2.132 17.321 1.00 79.06 102 SER A N 1
ATOM 810 C CA . SER A 1 102 ? -8.488 -1.662 18.252 1.00 79.06 102 SER A CA 1
ATOM 811 C C . SER A 1 102 ? -8.318 -0.146 18.155 1.00 79.06 102 SER A C 1
ATOM 813 O O . SER A 1 102 ? -8.348 0.527 19.181 1.00 79.06 102 SER A O 1
ATOM 815 N N . LEU A 1 103 ? -8.283 0.396 16.936 1.00 78.31 103 LEU A N 1
ATOM 816 C CA . LEU A 1 103 ? -8.192 1.836 16.701 1.00 78.31 103 LEU A CA 1
ATOM 817 C C . LEU A 1 103 ? -9.398 2.598 17.283 1.00 78.31 103 LEU A C 1
ATOM 819 O O . LEU A 1 103 ? -9.225 3.606 17.965 1.00 78.31 103 LEU A O 1
ATOM 823 N N . ASN A 1 104 ? -10.620 2.092 17.098 1.00 79.50 104 ASN A N 1
ATOM 824 C CA . ASN A 1 104 ? -11.827 2.694 17.680 1.00 79.50 104 ASN A CA 1
ATOM 825 C C . ASN A 1 104 ? -11.822 2.664 19.219 1.00 79.50 104 ASN A C 1
ATOM 827 O O . ASN A 1 104 ? -12.271 3.618 19.866 1.00 79.50 104 ASN A O 1
ATOM 831 N N . ASN A 1 105 ? -11.278 1.601 19.818 1.00 76.81 105 ASN A N 1
ATOM 832 C CA . ASN A 1 105 ? -11.113 1.518 21.268 1.00 76.81 105 ASN A CA 1
ATOM 833 C C . ASN A 1 105 ? -10.101 2.558 21.772 1.00 76.81 105 ASN A C 1
ATOM 835 O O . ASN A 1 105 ? -10.393 3.262 22.739 1.00 76.81 105 ASN A O 1
ATOM 839 N N . ALA A 1 106 ? -8.956 2.712 21.096 1.00 77.25 106 ALA A N 1
ATOM 840 C CA . ALA A 1 106 ? -7.976 3.748 21.431 1.00 77.25 106 ALA A CA 1
ATOM 841 C C . ALA A 1 106 ? -8.564 5.161 21.325 1.00 77.25 106 ALA A C 1
ATOM 843 O O . ALA A 1 106 ? -8.378 5.977 22.227 1.00 77.25 106 ALA A O 1
ATOM 844 N N . LEU A 1 107 ? -9.338 5.447 20.276 1.00 76.50 107 LEU A N 1
ATOM 845 C CA . LEU A 1 107 ? -10.002 6.745 20.118 1.00 76.50 107 LEU A CA 1
ATOM 846 C C . LEU A 1 107 ? -11.002 7.036 21.245 1.00 76.50 107 LEU A C 1
ATOM 848 O O . LEU A 1 107 ? -11.109 8.179 21.689 1.00 76.50 107 LEU A O 1
ATOM 852 N N . THR A 1 108 ? -11.698 6.012 21.746 1.00 76.00 108 THR A N 1
ATOM 853 C CA . THR A 1 108 ? -12.581 6.157 22.915 1.00 76.00 108 THR A CA 1
ATOM 854 C C . THR A 1 108 ? -11.798 6.570 24.166 1.00 76.00 108 THR A C 1
ATOM 856 O O . THR A 1 108 ? -12.263 7.436 24.905 1.00 76.00 108 THR A O 1
ATOM 859 N N . LEU A 1 109 ? -10.601 6.009 24.385 1.00 74.81 109 LEU A N 1
ATOM 860 C CA . LEU A 1 109 ? -9.734 6.362 25.522 1.00 74.81 109 LEU A CA 1
ATOM 861 C C . LEU A 1 109 ? -9.192 7.794 25.436 1.00 74.81 109 LEU A C 1
ATOM 863 O O . LEU A 1 109 ? -9.056 8.464 26.456 1.00 74.81 109 LEU A O 1
ATOM 867 N N . LEU A 1 110 ? -8.901 8.270 24.225 1.00 74.19 110 LEU A N 1
ATOM 868 C CA . LEU A 1 110 ? -8.394 9.624 23.981 1.00 74.19 110 LEU A CA 1
ATOM 869 C C . LEU A 1 110 ? -9.497 10.698 24.001 1.00 74.19 110 LEU A C 1
ATOM 871 O O . LEU A 1 110 ? -9.197 11.884 23.861 1.00 74.19 110 LEU A O 1
ATOM 875 N N . SER A 1 111 ? -10.768 10.313 24.160 1.00 75.50 111 SER A N 1
ATOM 876 C CA . SER A 1 111 ? -11.893 11.246 24.111 1.00 75.50 111 SER A CA 1
ATOM 877 C C . SER A 1 111 ? -11.893 12.203 25.320 1.00 75.50 111 SER A C 1
ATOM 879 O O . SER A 1 111 ? -12.059 11.764 26.461 1.00 75.50 111 SER A O 1
ATOM 881 N N . PRO A 1 112 ? -11.778 13.529 25.109 1.00 68.50 112 PRO A N 1
ATOM 882 C CA . PRO A 1 112 ? -11.527 14.506 26.172 1.00 68.50 112 PRO A CA 1
ATOM 883 C C . PRO A 1 112 ? -12.731 14.817 27.084 1.00 68.50 112 PRO A C 1
ATOM 885 O O . PRO A 1 112 ? -12.662 15.757 27.871 1.00 68.50 112 PRO A O 1
ATOM 888 N N . SER A 1 113 ? -13.862 14.104 26.993 1.00 63.47 113 SER A N 1
ATOM 889 C CA . SER A 1 113 ? -15.114 14.533 27.655 1.00 63.47 113 SER A CA 1
ATOM 890 C C . SER A 1 113 ? -15.836 13.492 28.510 1.00 63.47 113 SER A C 1
ATOM 892 O O . SER A 1 113 ? -16.959 13.761 28.931 1.00 63.47 113 SER A O 1
ATOM 894 N N . GLY A 1 114 ? -15.270 12.306 28.763 1.00 54.69 114 GLY A N 1
ATOM 895 C CA . GLY A 1 114 ? -15.951 11.272 29.569 1.00 54.69 114 GLY A CA 1
ATOM 896 C C . GLY A 1 114 ? -17.303 10.811 28.993 1.00 54.69 114 GLY A C 1
ATOM 897 O O . GLY A 1 114 ? -18.041 10.064 29.633 1.00 54.69 114 GLY A O 1
ATOM 898 N N . LYS A 1 115 ? -17.642 11.249 27.773 1.00 62.00 115 LYS A N 1
ATOM 899 C CA . LYS A 1 115 ? -18.771 10.744 27.005 1.00 62.00 115 LYS A CA 1
ATOM 900 C C . LYS A 1 115 ? -18.339 9.421 26.407 1.00 62.00 115 LYS A C 1
ATOM 902 O O . LYS A 1 115 ? -17.336 9.352 25.703 1.00 62.00 115 LYS A O 1
ATOM 907 N N . ASN A 1 116 ? -19.117 8.386 26.686 1.00 61.78 116 ASN A N 1
ATOM 908 C CA . ASN A 1 116 ? -18.939 7.069 26.103 1.00 61.78 116 ASN A CA 1
ATOM 909 C C . ASN A 1 116 ? -19.192 7.186 24.587 1.00 61.78 116 ASN A C 1
ATOM 911 O O . ASN A 1 116 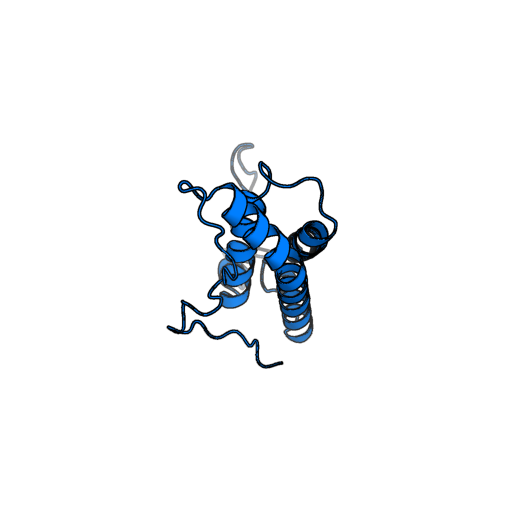? -20.341 7.180 24.143 1.00 61.78 116 ASN A O 1
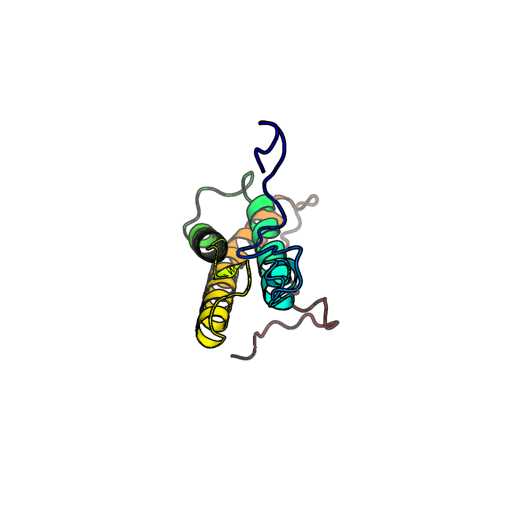ATOM 915 N N . MET A 1 117 ? -18.133 7.403 23.802 1.00 63.81 117 MET A N 1
ATOM 916 C CA . MET A 1 117 ? -18.207 7.494 22.343 1.00 63.81 117 MET A CA 1
ATOM 917 C C . MET A 1 117 ? -18.369 6.090 21.767 1.00 63.81 117 MET A C 1
ATOM 919 O O . MET A 1 117 ? -17.427 5.475 21.281 1.00 63.81 117 MET A O 1
ATOM 923 N N . GLN A 1 118 ? -19.583 5.562 21.868 1.00 65.31 118 GLN A N 1
ATOM 924 C CA . GLN A 1 118 ? -19.927 4.281 21.273 1.00 65.31 118 GLN A CA 1
ATOM 925 C C . GLN A 1 118 ? -20.163 4.463 19.770 1.00 65.31 118 GLN A C 1
ATOM 927 O O . GLN A 1 118 ? -20.730 5.467 19.340 1.00 65.31 118 GLN A O 1
ATOM 932 N N . ASN A 1 119 ? -19.750 3.469 18.980 1.00 69.06 119 ASN A N 1
ATOM 933 C CA . ASN A 1 119 ? -19.959 3.403 17.528 1.00 69.06 119 ASN A CA 1
ATOM 934 C C . ASN A 1 119 ? -19.179 4.441 16.702 1.00 69.06 119 ASN A C 1
ATOM 936 O O . ASN A 1 119 ? -19.686 4.938 15.696 1.00 69.06 119 ASN A O 1
ATOM 940 N N . LEU A 1 120 ? -17.937 4.749 17.093 1.00 76.25 120 LEU A N 1
ATOM 941 C CA . LEU A 1 120 ? -16.995 5.403 16.183 1.00 76.25 120 LEU A CA 1
ATOM 942 C C . LEU A 1 120 ? -16.831 4.558 14.912 1.00 76.25 120 LEU A C 1
ATOM 944 O O . LEU A 1 120 ? -16.647 3.343 14.984 1.00 76.25 120 LEU A O 1
ATOM 948 N N . LYS A 1 121 ? -16.914 5.217 13.756 1.00 78.75 121 LYS A N 1
ATOM 949 C CA . LYS A 1 121 ? -16.766 4.604 12.435 1.00 78.75 121 LYS A CA 1
ATOM 950 C C . LYS A 1 121 ? -15.705 5.345 11.648 1.00 78.75 121 LYS A C 1
ATOM 952 O O . LYS A 1 121 ? -15.662 6.577 11.678 1.00 78.75 121 LYS A O 1
ATOM 957 N N . ILE A 1 122 ? -14.871 4.601 10.929 1.00 81.75 122 ILE A N 1
ATOM 958 C CA . ILE A 1 122 ? -13.845 5.187 10.073 1.00 81.75 122 ILE A CA 1
ATOM 959 C C . ILE A 1 122 ? -14.336 5.192 8.626 1.00 81.75 122 ILE A C 1
ATOM 961 O O . ILE A 1 122 ? -14.509 4.146 8.007 1.00 81.75 122 ILE A O 1
ATOM 965 N N . CYS A 1 123 ? -14.490 6.385 8.052 1.00 87.19 123 CYS A N 1
ATOM 966 C CA . CYS A 1 123 ? -14.843 6.558 6.644 1.00 87.19 123 CYS A CA 1
ATOM 967 C C . CYS A 1 123 ? -13.665 6.173 5.732 1.00 87.19 123 CYS A C 1
ATOM 969 O O . CYS A 1 123 ? -12.673 6.902 5.632 1.00 87.19 123 CYS A O 1
ATOM 971 N N . ARG A 1 124 ? -13.756 5.037 5.033 1.00 84.50 124 ARG A N 1
ATOM 972 C CA . ARG A 1 124 ? -12.654 4.521 4.195 1.00 84.50 124 ARG A CA 1
ATOM 973 C C . ARG A 1 124 ? -12.559 5.195 2.823 1.00 84.50 124 ARG A C 1
ATOM 975 O O . ARG A 1 124 ? -11.457 5.303 2.283 1.00 84.50 124 ARG A O 1
ATOM 982 N N . GLN A 1 125 ? -13.690 5.657 2.290 1.00 88.44 125 GLN A N 1
ATOM 983 C CA . GLN A 1 125 ? -13.846 6.164 0.921 1.00 88.44 125 GLN A CA 1
ATOM 984 C C . GLN A 1 125 ? -14.043 7.686 0.858 1.00 88.44 125 GLN A C 1
ATOM 986 O O . GLN A 1 125 ? -14.640 8.211 -0.077 1.00 88.44 125 GLN A O 1
ATOM 991 N N . MET A 1 126 ? -13.464 8.440 1.800 1.00 89.44 126 MET A N 1
ATOM 992 C CA . MET A 1 126 ? -13.565 9.909 1.788 1.00 89.44 126 MET A CA 1
ATOM 993 C C . MET A 1 126 ? -13.041 10.550 0.488 1.00 89.44 126 MET A C 1
ATOM 995 O O . MET A 1 126 ? -13.478 11.637 0.124 1.00 89.44 126 MET A 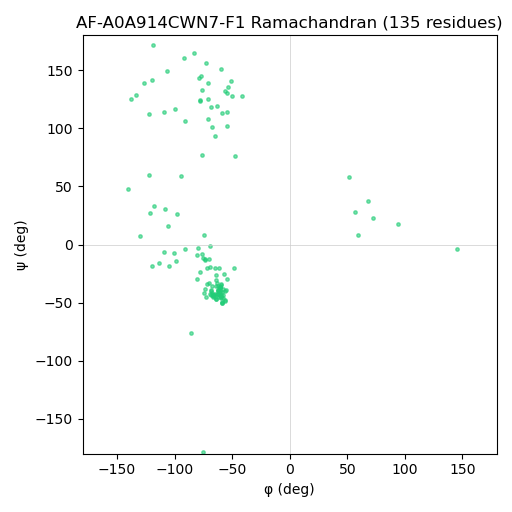O 1
ATOM 999 N N . ASN A 1 127 ? -12.129 9.888 -0.237 1.00 89.06 127 ASN A N 1
ATOM 1000 C CA . ASN A 1 127 ? -11.666 10.346 -1.557 1.00 89.06 127 ASN A CA 1
ATOM 1001 C C . ASN A 1 127 ? -12.729 10.254 -2.660 1.00 89.06 127 ASN A C 1
ATOM 1003 O O . ASN A 1 127 ? -12.572 10.897 -3.690 1.00 89.06 127 ASN A O 1
ATOM 1007 N N . GLU A 1 128 ? -13.769 9.454 -2.453 1.00 90.94 128 GLU A N 1
ATOM 1008 C CA . GLU A 1 128 ? -14.925 9.286 -3.339 1.00 90.94 128 GLU A CA 1
ATOM 1009 C C . GLU A 1 128 ? -16.167 9.977 -2.761 1.00 90.94 128 GLU A C 1
ATOM 1011 O O . GLU A 1 128 ? -17.281 9.726 -3.205 1.00 90.94 128 GLU A O 1
ATOM 1016 N N . THR A 1 129 ? -15.989 10.868 -1.774 1.00 91.81 129 THR A N 1
ATOM 1017 C CA . THR A 1 129 ? -17.083 11.535 -1.047 1.00 91.81 129 THR A CA 1
ATOM 1018 C C . THR A 1 129 ? -18.066 10.563 -0.382 1.00 91.81 129 THR A C 1
ATOM 1020 O O . THR A 1 129 ? -19.224 10.908 -0.168 1.00 91.81 129 THR A O 1
ATOM 1023 N N . ASP A 1 130 ? -17.590 9.367 -0.018 1.00 90.00 130 ASP A N 1
ATOM 1024 C CA . ASP A 1 130 ? -18.400 8.297 0.564 1.00 90.00 130 ASP A CA 1
ATOM 1025 C C . ASP A 1 130 ? -17.913 7.892 1.976 1.00 90.00 130 ASP A C 1
ATOM 1027 O O . ASP A 1 130 ? -16.711 7.853 2.273 1.00 90.00 130 ASP A O 1
ATOM 1031 N N . CYS A 1 131 ? -18.870 7.608 2.863 1.00 86.25 131 CYS A N 1
ATOM 1032 C CA . CYS A 1 131 ? -18.670 7.109 4.225 1.00 86.25 131 CYS A CA 1
ATOM 1033 C C . CYS A 1 131 ? -19.726 6.045 4.600 1.00 86.25 131 CYS A C 1
ATOM 1035 O O . CYS A 1 131 ? -20.346 6.104 5.665 1.00 86.25 131 CYS A O 1
ATOM 1037 N N . HIS A 1 132 ? -19.958 5.070 3.721 1.00 77.88 132 HIS A N 1
ATOM 1038 C CA . HIS A 1 132 ? -20.756 3.883 4.032 1.00 77.88 132 HIS A CA 1
ATOM 1039 C C . HIS A 1 132 ? -19.906 2.705 4.557 1.00 77.88 132 HIS A C 1
ATOM 1041 O O . HIS A 1 132 ? -18.687 2.666 4.398 1.00 77.88 132 HIS A O 1
ATOM 1047 N N . ASP A 1 133 ? -20.564 1.758 5.239 1.00 62.31 133 ASP A N 1
ATOM 1048 C CA . ASP A 1 133 ? -19.928 0.673 6.011 1.00 62.31 133 ASP A CA 1
ATOM 1049 C C . ASP A 1 133 ? -19.450 -0.530 5.170 1.00 62.31 133 ASP A C 1
ATOM 1051 O O . ASP A 1 133 ? -18.771 -1.411 5.699 1.00 62.31 133 ASP A O 1
ATOM 1055 N N . GLU A 1 134 ? -19.777 -0.613 3.879 1.00 53.47 134 GLU A N 1
ATOM 1056 C CA . GLU A 1 134 ? -19.555 -1.833 3.093 1.00 53.47 134 GLU A CA 1
ATOM 1057 C C . GLU A 1 134 ? -18.433 -1.684 2.062 1.00 53.47 134 GLU A C 1
ATOM 1059 O O . GLU A 1 134 ? -18.562 -1.008 1.044 1.00 53.47 134 GLU A O 1
ATOM 1064 N N . LEU A 1 135 ? -17.343 -2.432 2.272 1.00 50.53 135 LEU A N 1
ATOM 1065 C CA . LEU A 1 135 ? -16.545 -2.917 1.150 1.00 50.53 135 LEU A CA 1
ATOM 1066 C C . LEU A 1 135 ? -17.411 -3.930 0.393 1.00 50.53 135 LEU A C 1
ATOM 1068 O O . LEU A 1 135 ? -17.531 -5.078 0.821 1.00 50.53 135 LEU A O 1
ATOM 1072 N N . MET A 1 136 ? -18.012 -3.513 -0.721 1.00 35.91 136 MET A N 1
ATOM 1073 C CA . MET A 1 136 ? -18.513 -4.459 -1.720 1.00 35.91 136 MET A CA 1
ATOM 1074 C C . MET A 1 136 ? -17.387 -5.459 -2.053 1.00 35.91 136 MET A C 1
ATOM 1076 O O . MET A 1 136 ? -16.249 -5.050 -2.297 1.00 35.91 136 MET A O 1
ATOM 1080 N N . GLY A 1 137 ? -17.717 -6.751 -1.950 1.00 36.03 137 GLY A N 1
ATOM 1081 C CA . GLY A 1 137 ? -16.790 -7.892 -1.873 1.00 36.03 137 GLY A CA 1
ATOM 1082 C C . GLY A 1 137 ? -15.800 -8.087 -3.017 1.00 36.03 137 GLY A C 1
ATOM 1083 O O . GLY A 1 137 ? -16.067 -7.647 -4.156 1.00 36.03 137 GLY A O 1
#

Organism: NCBI:txid290746

Secondary structure (DSSP, 8-state):
----BTB---S-BS---TTTPPP-B--GGGTSSHHHHHHHHHHHHHHHTTTTT----HHHHHHHHHHHHHTSTTTTTS-S-HHHHHHHHHHHHHHHHHHHHHHHHHHHHT-TT----TT----TTGGGT---S----

Mean predicted aligned error: 8.66 Å

Solvent-accessible surface area (backbone atoms only — not comparable to full-atom values): 8430 Å² total; per-residue (Å²): 136,83,76,70,91,86,66,84,78,77,79,48,53,89,37,73,50,86,89,78,51,78,72,42,64,65,59,64,42,80,58,34,56,52,70,58,46,53,49,50,53,58,54,51,56,58,54,71,73,39,80,89,72,59,76,90,49,76,38,45,53,42,26,51,52,29,51,58,59,37,64,36,82,43,47,54,31,41,72,46,56,69,73,57,49,52,49,51,52,52,40,38,51,55,9,41,66,47,22,48,62,57,54,46,51,45,53,45,73,68,46,94,71,86,63,84,64,75,85,72,77,82,60,82,40,59,93,75,80,36,70,71,93,72,80,79,128

Foldseek 3Di:
DDPPPPDDDPFDWPDDDPPDDDTRTLPLLVCAPVVQLVLLVVLVVLLVVQPPQDDPDPLLVQLVVLSVVCPPPCRNSVVDDPVVVVVSVVSNVSSCVSCVVVSVVSVQVVDPPPPRPPDDADQPVVVVVDRDDDPPD

Radius of gyration: 20.16 Å; Cα contacts (8 Å, |Δi|>4): 120; chains: 1; bounding box: 53×25×59 Å